Protein AF-A0A425CSI0-F1 (afdb_monomer_lite)

pLDDT: mean 75.48, std 14.06, range [34.5, 91.81]

Foldseek 3Di:
DPFDWDQPPPPPPDPDPPDGTDDDDDPPDDDDDDQVLQQVADQPNHGPVPDDPPRDGDPVRVVSVPVVRPPDPPLDPVVLCVVPVVLVVQLVVLVCQLVVQQVVLCVPQNCDQPDADPVRDNCNPDPRVVSNVVSVVSNVVSVCVSVVVSCVSVVPDDDPPDD

Sequence (163 aa):
MTSAVNFDLNFGLWEKQKYEGYFRVEWLVLKDVPNHVLMKVQLNQKSFPRACDGDEVAYNEVCKMSTPAAAAPKRTVLAYIQDNTGWGFNLVVSNILFWLTGFPIYRDYGYSNVHYNEKGGIASGGEGSGVFVITLVLMLICYLVYFGRMISFLTEKGEIKAD

Secondary structure (DSSP, 8-state):
--S--B--TT-TT-SSTT---B-----S------HHHHTT-EETTEEGGGPPTT----HHHHHHHHHHHS------HHHHHHHTHHHHHHHHHHHHHIIIIIHHHHHHHTT-TT-B-TTS-BTTSTTTHHHHHHHHHHHHHHHHHHHHHHHHHHHS-------

Organism: Aphanomyces astaci (NCBI:txid112090)

InterPro domains:
  IPR007275 YTH domain [PF04146] (1-63)
  IPR007275 YTH domain [PS50882] (1-72)

Structure (mmCIF, N/CA/C/O backbone):
data_AF-A0A425CSI0-F1
#
_entry.id   AF-A0A425CSI0-F1
#
loop_
_atom_site.group_PDB
_atom_site.id
_atom_site.type_symbol
_atom_site.label_atom_id
_atom_site.label_alt_id
_atom_site.label_comp_id
_atom_site.label_asym_id
_atom_site.label_entity_id
_atom_site.label_seq_id
_atom_site.pdbx_PDB_ins_code
_atom_site.Cartn_x
_atom_site.Cartn_y
_atom_site.Cartn_z
_atom_site.occupancy
_atom_site.B_iso_or_equiv
_atom_site.auth_seq_id
_atom_site.auth_comp_id
_atom_site.auth_asym_id
_atom_site.auth_atom_id
_atom_site.pdbx_PDB_model_num
ATOM 1 N N . MET A 1 1 ? -10.931 -11.920 28.162 1.00 86.31 1 MET A N 1
ATOM 2 C CA . MET A 1 1 ? -10.958 -12.247 29.605 1.00 86.31 1 MET A CA 1
ATOM 3 C C . MET A 1 1 ? -11.080 -13.754 29.733 1.00 86.31 1 MET A C 1
ATOM 5 O O . MET A 1 1 ? -11.967 -14.308 29.101 1.00 86.31 1 MET A O 1
ATOM 9 N N . THR A 1 2 ? -10.163 -14.411 30.446 1.00 89.69 2 THR A N 1
ATOM 10 C CA . THR A 1 2 ? -10.079 -15.887 30.509 1.00 89.69 2 THR A CA 1
ATOM 11 C C . THR A 1 2 ? -10.330 -16.461 31.907 1.00 89.69 2 THR A C 1
ATOM 13 O O . THR A 1 2 ? -10.439 -17.675 32.053 1.00 89.69 2 THR A O 1
ATOM 16 N N . SER A 1 3 ? -10.460 -15.621 32.939 1.00 91.69 3 SER A N 1
ATOM 17 C CA . SER A 1 3 ? -10.809 -16.039 34.303 1.00 91.69 3 SER A CA 1
ATOM 18 C C . SER A 1 3 ? -11.761 -15.049 34.974 1.00 91.69 3 SER A C 1
ATOM 20 O O . SER A 1 3 ? -11.865 -13.902 34.543 1.00 91.69 3 SER A O 1
ATOM 22 N N . ALA A 1 4 ? -12.394 -15.474 36.071 1.00 91.25 4 ALA A N 1
ATOM 23 C CA . ALA A 1 4 ? -13.060 -14.570 37.007 1.00 91.25 4 ALA A CA 1
ATOM 24 C C . ALA A 1 4 ? -12.050 -13.628 37.699 1.00 91.25 4 ALA A C 1
ATOM 26 O O . ALA A 1 4 ? -10.838 -13.878 37.673 1.00 91.25 4 ALA A O 1
ATOM 27 N N . VAL A 1 5 ? -12.565 -12.553 38.305 1.00 89.50 5 VAL A N 1
ATOM 28 C CA . VAL A 1 5 ? -11.781 -11.582 39.082 1.00 89.50 5 VAL A CA 1
ATOM 29 C C . VAL A 1 5 ? -11.366 -12.198 40.417 1.00 89.50 5 VAL A C 1
ATOM 31 O O . VAL A 1 5 ? -12.187 -12.786 41.118 1.00 89.50 5 VAL A O 1
ATOM 34 N N . ASN A 1 6 ? -10.087 -12.062 40.758 1.00 86.38 6 ASN A N 1
ATOM 35 C CA . ASN A 1 6 ? -9.507 -12.465 42.031 1.00 86.38 6 ASN A CA 1
ATOM 36 C C . ASN A 1 6 ? -9.066 -11.215 42.805 1.00 86.38 6 ASN A C 1
ATOM 38 O O . ASN A 1 6 ? -8.415 -10.351 42.229 1.00 86.38 6 ASN A O 1
ATOM 42 N N . PHE A 1 7 ? -9.391 -11.136 44.094 1.00 84.56 7 PHE A N 1
ATOM 43 C CA . PHE A 1 7 ? -9.113 -9.991 44.970 1.00 84.56 7 PHE A CA 1
ATOM 44 C C . PHE A 1 7 ? -7.922 -10.220 45.915 1.00 84.56 7 PHE A C 1
ATOM 46 O O . PHE A 1 7 ? -7.869 -9.646 46.999 1.00 84.56 7 PHE A O 1
ATOM 53 N N . ASP A 1 8 ? -6.971 -11.080 45.542 1.00 78.56 8 ASP A N 1
ATOM 54 C CA . ASP A 1 8 ? -5.759 -11.296 46.337 1.00 78.56 8 ASP A CA 1
ATOM 55 C C . ASP A 1 8 ? -4.983 -9.979 46.535 1.00 78.56 8 ASP A C 1
ATOM 57 O O . ASP A 1 8 ? -4.537 -9.339 45.578 1.00 78.56 8 ASP A O 1
ATOM 61 N N . LEU A 1 9 ? -4.821 -9.596 47.804 1.00 65.00 9 LEU A N 1
ATOM 62 C CA . LEU A 1 9 ? -4.200 -8.347 48.252 1.00 65.00 9 LEU A CA 1
ATOM 63 C C . LEU A 1 9 ? -2.699 -8.269 47.931 1.00 65.00 9 LEU A C 1
ATOM 65 O O . LEU A 1 9 ? -2.112 -7.194 48.007 1.00 65.00 9 LEU A O 1
ATOM 69 N N . ASN A 1 10 ? -2.068 -9.387 47.557 1.00 72.81 10 ASN A N 1
ATOM 70 C CA . ASN A 1 10 ? -0.639 -9.433 47.234 1.00 72.81 10 ASN A CA 1
ATOM 71 C C . ASN A 1 10 ? -0.321 -9.038 45.782 1.00 72.81 10 ASN A C 1
ATOM 73 O O . ASN A 1 10 ? 0.844 -9.043 45.376 1.00 72.81 10 ASN A O 1
ATOM 77 N N . PHE A 1 11 ? -1.331 -8.706 44.975 1.00 71.19 11 PHE A N 1
ATOM 78 C CA . PHE A 1 11 ? -1.139 -8.327 43.579 1.00 71.19 11 PHE A CA 1
ATOM 79 C C . PHE A 1 11 ? -0.651 -6.871 43.448 1.00 71.19 11 PHE A C 1
ATOM 81 O O . PHE A 1 11 ? -1.408 -5.952 43.153 1.00 71.19 11 PHE A O 1
ATOM 88 N N . GLY A 1 12 ? 0.648 -6.658 43.671 1.00 69.94 12 GLY A N 1
ATOM 89 C CA . GLY A 1 12 ? 1.306 -5.343 43.658 1.00 69.94 12 GLY A CA 1
ATOM 90 C C . GLY A 1 12 ? 1.794 -4.854 42.287 1.00 69.94 12 GLY A C 1
ATOM 91 O O . GLY A 1 12 ? 2.772 -4.116 42.229 1.00 69.94 12 GLY A O 1
ATOM 92 N N . LEU A 1 13 ? 1.179 -5.293 41.183 1.00 79.56 13 LEU A N 1
ATOM 93 C CA . LEU A 1 13 ? 1.604 -4.917 39.822 1.00 79.56 13 LEU A CA 1
ATOM 94 C C . LEU A 1 13 ? 0.918 -3.651 39.289 1.00 79.56 13 LEU A C 1
ATOM 96 O O . LEU A 1 13 ? 1.358 -3.087 38.288 1.00 79.56 13 LEU A O 1
ATOM 100 N N . TRP A 1 14 ? -0.155 -3.196 39.936 1.00 82.88 14 TRP A N 1
ATOM 101 C CA . TRP A 1 14 ? -0.814 -1.948 39.570 1.00 82.88 14 TRP A CA 1
ATOM 102 C C . TRP A 1 14 ? -0.030 -0.749 40.103 1.00 82.88 14 TRP A C 1
ATOM 104 O O . TRP A 1 14 ? 0.257 -0.664 41.292 1.00 82.88 14 TRP A O 1
ATOM 114 N N . GLU A 1 15 ? 0.246 0.230 39.241 1.00 80.81 15 GLU A N 1
ATOM 115 C CA . GLU A 1 15 ? 0.896 1.486 39.646 1.00 80.81 15 GLU A CA 1
ATOM 116 C C . GLU A 1 15 ? 0.040 2.279 40.653 1.00 80.81 15 GLU A C 1
ATOM 118 O O . GLU A 1 15 ? 0.551 2.927 41.565 1.00 80.81 15 GLU A O 1
ATOM 123 N N . LYS A 1 16 ? -1.290 2.219 40.502 1.00 79.38 16 LYS A N 1
ATOM 124 C CA . LYS A 1 16 ? -2.242 2.907 41.379 1.00 79.38 16 LYS A CA 1
ATOM 125 C C . LYS A 1 16 ? -2.847 1.928 42.374 1.00 79.38 16 LYS A C 1
ATOM 127 O O . LYS A 1 16 ? -3.514 0.978 41.978 1.00 79.38 16 LYS A O 1
ATOM 132 N N . GLN A 1 17 ? -2.755 2.271 43.655 1.00 74.19 17 GLN A N 1
ATOM 133 C CA . GLN A 1 17 ? -3.302 1.485 44.770 1.00 74.19 17 GLN A CA 1
ATOM 134 C C . GLN A 1 17 ? -4.839 1.408 44.812 1.00 74.19 17 GLN A C 1
ATOM 136 O O . GLN A 1 17 ? -5.391 0.705 45.643 1.00 74.19 17 GLN A O 1
ATOM 141 N N . LYS A 1 18 ? -5.546 2.120 43.925 1.00 81.75 18 LYS A N 1
ATOM 142 C CA . LYS A 1 18 ? -7.016 2.088 43.849 1.00 81.75 18 LYS A CA 1
ATOM 143 C C . LYS A 1 18 ? -7.578 0.825 43.183 1.00 81.75 18 LYS A C 1
ATOM 145 O O . LYS A 1 18 ? -8.788 0.635 43.197 1.00 81.75 18 LYS A O 1
ATOM 150 N N . TYR A 1 19 ? -6.742 0.050 42.491 1.00 80.56 19 TYR A N 1
ATOM 151 C CA . TYR A 1 19 ? -7.180 -1.141 41.770 1.00 80.56 19 TYR A CA 1
ATOM 152 C C . TYR A 1 19 ? -6.975 -2.372 42.647 1.00 80.56 19 TYR A C 1
ATOM 154 O O . TYR A 1 19 ? -5.849 -2.820 42.852 1.00 80.56 19 TYR A O 1
ATOM 162 N N . GLU A 1 20 ? -8.080 -2.903 43.158 1.00 80.06 20 GLU A N 1
ATOM 163 C CA . GLU A 1 20 ? -8.098 -4.100 43.990 1.00 80.06 20 GLU A CA 1
ATOM 164 C C . GLU A 1 20 ? -8.474 -5.308 43.127 1.00 80.06 20 GLU A C 1
ATOM 166 O O . GLU A 1 20 ? -9.580 -5.399 42.592 1.00 80.06 20 GLU A O 1
ATOM 171 N N . GLY A 1 21 ? -7.527 -6.232 42.973 1.00 83.62 21 GLY A N 1
ATOM 172 C CA . GLY A 1 21 ? -7.727 -7.486 42.258 1.00 83.62 21 GLY A CA 1
ATOM 173 C C . GLY A 1 21 ? -7.210 -7.524 40.819 1.00 83.62 21 GLY A C 1
ATOM 174 O O . GLY A 1 21 ? -6.725 -6.544 40.249 1.00 83.62 21 GLY A O 1
ATOM 175 N N . TYR A 1 22 ? -7.262 -8.719 40.240 1.00 87.25 22 TYR A N 1
ATOM 176 C CA . TYR A 1 22 ? -6.782 -9.018 38.897 1.00 87.25 22 TYR A CA 1
ATOM 177 C C . TYR A 1 22 ? -7.567 -10.172 38.273 1.00 87.25 22 TYR A C 1
ATOM 179 O O . TYR A 1 22 ? -8.185 -10.991 38.953 1.00 87.25 22 TYR A O 1
ATOM 187 N N . PHE A 1 23 ? -7.520 -10.263 36.950 1.00 91.06 23 PHE A N 1
ATOM 188 C CA . PHE A 1 23 ? -8.048 -11.388 36.186 1.00 91.06 23 PHE A CA 1
ATOM 189 C C . PHE A 1 23 ? -7.097 -11.706 35.037 1.00 91.06 23 PHE A C 1
ATOM 191 O O . PHE A 1 23 ? -6.294 -10.870 34.620 1.00 91.06 23 PHE A O 1
ATOM 198 N N . ARG A 1 24 ? -7.164 -12.933 34.517 1.00 88.38 24 ARG A N 1
ATOM 199 C CA . ARG A 1 24 ? -6.324 -13.346 33.395 1.00 88.38 24 ARG A CA 1
ATOM 200 C C . ARG A 1 24 ? -6.902 -12.837 32.078 1.00 88.38 24 ARG A C 1
ATOM 202 O O . ARG A 1 24 ? -8.110 -12.906 31.818 1.00 88.38 24 ARG A O 1
ATOM 209 N N . VAL A 1 25 ? -6.007 -12.347 31.233 1.00 91.81 25 VAL A N 1
ATOM 210 C CA . VAL A 1 25 ? -6.286 -11.943 29.858 1.00 91.81 25 VAL A CA 1
ATOM 211 C C . VAL A 1 25 ? -5.292 -12.612 28.927 1.00 91.81 25 VAL A C 1
ATOM 213 O O . VAL A 1 25 ? -4.163 -12.902 29.312 1.00 91.81 25 VAL A O 1
ATOM 216 N N . GLU A 1 26 ? -5.731 -12.839 27.700 1.00 91.50 26 GLU A N 1
ATOM 217 C CA . GLU A 1 26 ? -4.875 -13.228 26.593 1.00 91.50 26 GLU A CA 1
ATOM 218 C C . GLU A 1 26 ? -4.964 -12.118 25.549 1.00 91.50 26 GLU A C 1
ATOM 220 O O . GLU A 1 26 ? -6.062 -11.711 25.154 1.00 91.50 26 GLU A O 1
ATOM 225 N N . TRP A 1 27 ? -3.812 -11.583 25.159 1.00 87.31 27 TRP A N 1
ATOM 226 C CA . TRP A 1 27 ? -3.726 -10.526 24.162 1.00 87.31 27 TRP A CA 1
ATOM 227 C C . TRP A 1 27 ? -3.789 -11.149 22.770 1.00 87.31 27 TRP A C 1
ATOM 229 O O . TRP A 1 27 ? -2.831 -11.768 22.325 1.00 87.31 27 TRP A O 1
ATOM 239 N N . LEU A 1 28 ? -4.920 -10.983 22.082 1.00 84.88 28 LEU A N 1
ATOM 240 C CA . LEU A 1 28 ? -5.082 -11.470 20.706 1.00 84.88 28 LEU A CA 1
ATOM 241 C C . LEU A 1 28 ? -4.452 -10.524 19.678 1.00 84.88 28 LEU A C 1
ATOM 243 O O . LEU A 1 28 ? -3.899 -10.965 18.676 1.00 84.88 28 LEU A O 1
ATOM 247 N N . VAL A 1 29 ? -4.572 -9.215 19.906 1.00 82.31 29 VAL A N 1
ATOM 248 C CA . VAL A 1 29 ? -4.072 -8.169 19.010 1.00 82.31 29 VAL A CA 1
ATOM 249 C C . VAL A 1 29 ? -3.456 -7.068 19.863 1.00 82.31 29 VAL A C 1
ATOM 251 O O . VAL A 1 29 ? -4.143 -6.481 20.696 1.00 82.31 29 VAL A O 1
ATOM 254 N N . LEU A 1 30 ? -2.176 -6.781 19.631 1.00 83.88 30 LEU A N 1
ATOM 255 C CA . LEU A 1 30 ? -1.456 -5.661 20.228 1.00 83.88 30 LEU A CA 1
ATOM 256 C C . LEU A 1 30 ? -1.043 -4.715 19.101 1.00 83.88 30 LEU A C 1
ATOM 258 O O . LEU A 1 30 ? -0.161 -5.042 18.311 1.00 83.88 30 LEU A O 1
ATOM 262 N N . LYS A 1 31 ? -1.745 -3.589 18.972 1.00 82.69 31 LYS A N 1
ATOM 263 C CA . LYS A 1 31 ? -1.437 -2.553 17.983 1.00 82.69 31 LYS A CA 1
ATOM 264 C C . LYS A 1 31 ? -2.128 -1.246 18.337 1.00 82.69 31 LYS A C 1
ATOM 266 O O . LYS A 1 31 ? -3.235 -1.262 18.882 1.00 82.69 31 LYS A O 1
ATOM 271 N N . ASP A 1 32 ? -1.549 -0.147 17.882 1.00 83.94 32 ASP A N 1
ATOM 272 C CA . ASP A 1 32 ? -2.215 1.145 17.923 1.00 83.94 32 ASP A CA 1
ATOM 273 C C . ASP A 1 32 ? -3.226 1.277 16.781 1.00 83.94 32 ASP A C 1
ATOM 275 O O . ASP A 1 32 ? -2.973 0.921 15.625 1.00 83.94 32 ASP A O 1
ATOM 279 N N . VAL A 1 33 ? -4.415 1.786 17.107 1.00 80.69 33 VAL A N 1
ATOM 280 C CA . VAL A 1 33 ? -5.468 2.070 16.129 1.00 80.69 33 VAL A CA 1
ATOM 281 C C . VAL A 1 33 ? -5.829 3.548 16.218 1.00 80.69 33 VAL A C 1
ATOM 283 O O . VAL A 1 33 ? -6.268 4.005 17.272 1.00 80.69 33 VAL A O 1
ATOM 286 N N . PRO A 1 34 ? -5.689 4.318 15.128 1.00 81.94 34 PRO A N 1
ATOM 287 C CA . PRO A 1 34 ? -5.946 5.746 15.179 1.00 81.94 34 PRO A CA 1
ATOM 288 C C . PRO A 1 34 ? -7.446 6.048 15.340 1.00 81.94 34 PRO A C 1
ATOM 290 O O . PRO A 1 34 ? -8.301 5.461 14.672 1.00 81.94 34 PRO A O 1
ATOM 293 N N . ASN A 1 35 ? -7.767 7.036 16.183 1.00 83.19 35 ASN A N 1
ATOM 294 C CA . ASN A 1 35 ? -9.142 7.350 16.603 1.00 83.19 35 ASN A CA 1
ATOM 295 C C . ASN A 1 35 ? -10.116 7.644 15.452 1.00 83.19 35 ASN A C 1
ATOM 297 O O . ASN A 1 35 ? -11.293 7.300 15.544 1.00 83.19 35 ASN A O 1
ATOM 301 N N . HIS A 1 36 ? -9.653 8.242 14.350 1.00 81.50 36 HIS A N 1
ATOM 302 C CA . HIS A 1 36 ? -10.514 8.545 13.199 1.00 81.50 36 HIS A CA 1
ATOM 303 C C . HIS A 1 36 ? -11.091 7.281 12.531 1.00 81.50 36 HIS A C 1
ATOM 305 O O . HIS A 1 36 ? -12.164 7.342 11.932 1.00 81.50 36 HIS A O 1
ATOM 311 N N . VAL A 1 37 ? -10.417 6.130 12.657 1.00 80.44 37 VAL A N 1
ATOM 312 C CA . VAL A 1 37 ? -10.919 4.830 12.181 1.00 80.44 37 VAL A CA 1
ATOM 313 C C . VAL A 1 37 ? -12.031 4.322 13.098 1.00 80.44 37 VAL A C 1
ATOM 315 O O . VAL A 1 37 ? -13.052 3.834 12.616 1.00 80.44 37 VAL A O 1
ATOM 318 N N . LEU A 1 38 ? -11.862 4.498 14.412 1.00 80.88 38 LEU A N 1
ATOM 319 C CA . LEU A 1 38 ? -12.795 4.043 15.445 1.00 80.88 38 LEU A CA 1
ATOM 320 C C . LEU A 1 38 ? -14.061 4.905 15.542 1.00 80.88 38 LEU A C 1
ATOM 322 O O . LEU A 1 38 ? -15.095 4.416 15.987 1.00 80.88 38 LEU A O 1
ATOM 326 N N . MET A 1 39 ? -14.033 6.154 15.060 1.00 80.88 39 MET A N 1
ATOM 327 C CA . MET A 1 39 ? -15.221 7.024 15.007 1.00 80.88 39 MET A CA 1
ATOM 328 C C . MET A 1 39 ? -16.367 6.466 14.150 1.00 80.88 39 MET A C 1
ATOM 330 O O . MET A 1 39 ? -17.502 6.917 14.285 1.00 80.88 39 MET A O 1
ATOM 334 N N . LYS A 1 40 ? -16.095 5.482 13.284 1.00 79.50 40 LYS A N 1
ATOM 335 C CA . LYS A 1 40 ? -17.118 4.800 12.476 1.00 79.50 40 LYS A CA 1
ATOM 336 C C . LYS A 1 40 ? -18.014 3.869 13.298 1.00 79.50 40 LYS A C 1
ATOM 338 O O . LYS A 1 40 ? -19.030 3.413 12.782 1.00 79.50 40 LYS A O 1
ATOM 343 N N . VAL A 1 41 ? -17.632 3.581 14.540 1.00 78.88 41 VAL A N 1
ATOM 344 C CA . VAL A 1 41 ? -18.328 2.649 15.424 1.00 78.88 41 VAL A CA 1
ATOM 345 C C . VAL A 1 41 ? -19.104 3.415 16.492 1.00 78.88 41 VAL A C 1
ATOM 347 O O . VAL A 1 41 ? -18.579 4.344 17.115 1.00 78.88 41 VAL A O 1
ATOM 350 N N . GLN A 1 42 ? -20.366 3.031 16.689 1.00 79.88 42 GLN A N 1
ATOM 351 C CA . GLN A 1 42 ? -21.271 3.676 17.641 1.00 79.88 42 GLN A CA 1
ATOM 352 C C . GLN A 1 42 ? -21.554 2.769 18.845 1.00 79.88 42 GLN A C 1
ATOM 354 O O . GLN A 1 42 ? -21.856 1.591 18.686 1.00 79.88 42 GLN A O 1
ATOM 359 N N . LEU A 1 43 ? -21.507 3.340 20.048 1.00 80.25 43 LEU A N 1
ATOM 360 C CA . LEU A 1 43 ? -21.978 2.741 21.299 1.00 80.25 43 LEU A CA 1
ATOM 361 C C . LEU A 1 43 ? -23.274 3.426 21.711 1.00 80.25 43 LEU A C 1
ATOM 363 O O . LEU A 1 43 ? -23.201 4.565 22.154 1.00 80.25 43 LEU A O 1
ATOM 367 N N . ASN A 1 44 ? -24.433 2.768 21.612 1.00 70.50 44 ASN A N 1
ATOM 368 C CA . ASN A 1 44 ? -25.697 3.253 22.195 1.00 70.50 44 ASN A CA 1
ATOM 369 C C . ASN A 1 44 ? -25.881 4.789 22.085 1.00 70.50 44 ASN A C 1
ATOM 371 O O . ASN A 1 44 ? -26.077 5.472 23.086 1.00 70.50 44 ASN A O 1
ATOM 375 N N . GLN A 1 45 ? -25.769 5.327 20.858 1.00 76.69 45 GLN A N 1
ATOM 376 C CA . GLN A 1 45 ? -25.877 6.760 20.501 1.00 76.69 45 GLN A CA 1
ATOM 377 C C . GLN A 1 45 ? -24.672 7.673 20.833 1.00 76.69 45 GLN A C 1
ATOM 379 O O . GLN A 1 45 ? -24.724 8.879 20.592 1.00 76.69 45 GLN A O 1
ATOM 384 N N . LYS A 1 46 ? -23.559 7.130 21.327 1.00 82.50 46 LYS A N 1
ATOM 385 C CA . LYS A 1 46 ? -22.268 7.808 21.535 1.00 82.50 46 LYS A CA 1
ATOM 386 C C . LYS A 1 46 ? -21.207 7.264 20.572 1.00 82.50 46 LYS A C 1
ATOM 388 O O . LYS A 1 46 ? -21.303 6.142 20.081 1.00 82.50 46 LYS A O 1
ATOM 393 N N . SER A 1 47 ? -20.177 8.059 20.290 1.00 81.50 47 SER A N 1
ATOM 394 C CA . SER A 1 47 ? -19.017 7.605 19.515 1.00 81.50 47 SER A CA 1
ATOM 395 C C . SER A 1 47 ? -18.058 6.791 20.386 1.00 81.50 47 SER A C 1
ATOM 397 O O . SER A 1 47 ? -17.893 7.089 21.570 1.00 81.50 47 SER A O 1
ATOM 399 N N . PHE A 1 48 ? -17.384 5.800 19.793 1.00 81.69 48 PHE A N 1
ATOM 400 C CA . PHE A 1 48 ? -16.443 4.936 20.517 1.00 81.69 48 PHE A CA 1
ATOM 401 C C . PHE A 1 48 ? -15.354 5.689 21.311 1.00 81.69 48 PHE A C 1
ATOM 403 O O . PHE A 1 48 ? -15.144 5.348 22.470 1.00 81.69 48 PHE A O 1
ATOM 410 N N . PRO A 1 49 ? -14.710 6.760 20.797 1.00 81.94 49 PRO A N 1
ATOM 411 C CA . PRO A 1 49 ? -13.684 7.480 21.564 1.00 81.94 49 PRO A CA 1
ATOM 412 C C . PRO A 1 49 ? -14.200 8.214 22.813 1.00 81.94 49 PRO A C 1
ATOM 414 O O . PRO A 1 49 ? -13.403 8.750 23.576 1.00 81.94 49 PRO A O 1
ATOM 417 N N . ARG A 1 50 ? -15.523 8.297 23.000 1.00 85.00 50 ARG A N 1
ATOM 418 C CA . ARG A 1 50 ? -16.164 8.881 24.185 1.00 85.00 50 ARG A CA 1
ATOM 419 C C . ARG A 1 50 ? -16.624 7.807 25.184 1.00 85.00 50 ARG A C 1
ATOM 421 O O . ARG A 1 50 ? -17.240 8.157 26.186 1.00 85.00 50 ARG A O 1
ATOM 428 N N . ALA A 1 51 ? -16.370 6.529 24.907 1.00 85.56 51 ALA A N 1
ATOM 429 C CA . ALA A 1 51 ? -16.681 5.446 25.830 1.00 85.56 51 ALA A CA 1
ATOM 430 C C . ALA A 1 51 ? -15.948 5.639 27.166 1.00 85.56 51 ALA A C 1
ATOM 432 O O . ALA A 1 51 ? -14.791 6.067 27.204 1.00 85.56 51 ALA A O 1
ATOM 433 N N . CYS A 1 52 ? -16.641 5.339 28.256 1.00 86.69 52 CYS A N 1
ATOM 434 C CA . CYS A 1 52 ? -16.057 5.235 29.582 1.00 86.69 52 CYS A CA 1
ATOM 435 C C . CYS A 1 52 ? -15.536 3.811 29.818 1.00 86.69 52 CYS A C 1
ATOM 437 O O . CYS A 1 52 ? -15.897 2.868 29.112 1.00 86.69 52 CYS A O 1
ATOM 439 N N . ASP A 1 53 ? -14.663 3.660 30.814 1.00 85.12 53 ASP A N 1
ATOM 440 C CA . ASP A 1 53 ? -14.176 2.342 31.218 1.00 85.12 53 ASP A CA 1
ATOM 441 C C . ASP A 1 53 ? -15.349 1.455 31.674 1.00 85.12 53 ASP A C 1
ATOM 443 O O . ASP A 1 53 ? -16.205 1.903 32.438 1.00 85.12 53 ASP A O 1
ATOM 447 N N . GLY A 1 54 ? -15.403 0.219 31.174 1.00 84.56 54 GLY A N 1
ATOM 448 C CA . GLY A 1 54 ? -16.497 -0.725 31.430 1.00 84.56 54 GLY A CA 1
ATOM 449 C C . GLY A 1 54 ? -17.742 -0.588 30.541 1.00 84.56 54 GLY A C 1
ATOM 450 O O . GLY A 1 54 ? -18.677 -1.366 30.723 1.00 84.56 54 GLY A O 1
ATOM 451 N N . ASP A 1 55 ? -17.778 0.339 29.576 1.00 87.94 55 ASP A N 1
ATOM 452 C CA . ASP A 1 55 ? -18.902 0.435 28.634 1.00 87.94 55 ASP A CA 1
ATOM 453 C C . ASP A 1 55 ? -18.968 -0.793 27.701 1.00 87.94 55 ASP A C 1
ATOM 455 O O . ASP A 1 55 ? -17.998 -1.154 27.028 1.00 87.94 55 ASP A O 1
ATOM 459 N N . GLU A 1 56 ? -20.145 -1.417 27.610 1.00 85.31 56 GLU A N 1
ATOM 460 C CA . GLU A 1 56 ? -20.370 -2.562 26.726 1.00 85.31 56 GLU A CA 1
ATOM 461 C C . GLU A 1 56 ? -20.570 -2.140 25.265 1.00 85.31 56 GLU A C 1
ATOM 463 O O . GLU A 1 56 ? -21.326 -1.219 24.943 1.00 85.31 56 GLU A O 1
ATOM 468 N N . VAL A 1 57 ? -19.936 -2.876 24.349 1.00 84.06 57 VAL A N 1
ATOM 469 C CA . VAL A 1 57 ? -20.061 -2.667 22.902 1.00 84.06 57 VAL A CA 1
ATOM 470 C C . VAL A 1 57 ? -20.913 -3.777 22.299 1.00 84.06 57 VAL A C 1
ATOM 472 O O . VAL A 1 57 ? -20.648 -4.961 22.507 1.00 84.06 57 VAL A O 1
ATOM 475 N N . ALA A 1 58 ? -21.915 -3.406 21.502 1.00 85.88 58 ALA A N 1
ATOM 476 C CA . ALA A 1 58 ? -22.758 -4.374 20.810 1.00 85.88 58 ALA A CA 1
ATOM 477 C C . ALA A 1 58 ? -21.927 -5.275 19.878 1.00 85.88 58 ALA A C 1
ATOM 479 O O . ALA A 1 58 ? -21.084 -4.792 19.121 1.00 85.88 58 ALA A O 1
ATOM 480 N N . TYR A 1 59 ? -22.215 -6.579 19.868 1.00 82.62 59 TYR A N 1
ATOM 481 C CA . TYR A 1 59 ? -21.467 -7.578 19.089 1.00 82.62 59 TYR A CA 1
ATOM 482 C C . TYR A 1 59 ? -21.289 -7.195 17.609 1.00 82.62 59 TYR A C 1
ATOM 484 O O . TYR A 1 59 ? -20.189 -7.274 17.065 1.00 82.62 59 TYR A O 1
ATOM 492 N N . ASN A 1 60 ? -22.350 -6.691 16.972 1.00 84.00 60 ASN A N 1
ATOM 493 C CA . ASN A 1 60 ? -22.321 -6.275 15.566 1.00 84.00 60 ASN A CA 1
ATOM 494 C C . ASN A 1 60 ? -21.325 -5.133 15.301 1.00 84.00 60 ASN A C 1
ATOM 496 O O . ASN A 1 60 ? -20.707 -5.075 14.239 1.00 84.00 60 ASN A O 1
ATOM 500 N N . GLU A 1 61 ? -21.159 -4.230 16.264 1.00 81.69 61 GLU A N 1
ATOM 501 C CA . GLU A 1 61 ? -20.232 -3.103 16.189 1.00 81.69 61 GLU A CA 1
ATOM 502 C C . GLU A 1 61 ? -18.787 -3.558 16.441 1.00 81.69 61 GLU A C 1
ATOM 504 O O . GLU A 1 61 ? -17.873 -3.139 15.729 1.00 81.69 61 GLU A O 1
ATOM 509 N N . VAL A 1 62 ? -18.583 -4.511 17.359 1.00 77.50 62 VAL A N 1
ATOM 510 C CA . VAL A 1 62 ? -17.282 -5.172 17.571 1.00 77.50 62 VAL A CA 1
ATOM 511 C C . VAL A 1 62 ? -16.833 -5.919 16.314 1.00 77.50 62 VAL A C 1
ATOM 513 O O . VAL A 1 62 ? -15.665 -5.835 15.935 1.00 77.50 62 VAL A O 1
ATOM 516 N N . CYS A 1 63 ? -17.746 -6.591 15.606 1.00 74.88 63 CYS A N 1
ATOM 517 C CA . CYS A 1 63 ? -17.423 -7.227 14.329 1.00 74.88 63 CYS A CA 1
ATOM 518 C C . CYS A 1 63 ? -16.880 -6.220 13.309 1.00 74.88 63 CYS A C 1
ATOM 520 O O . CYS A 1 63 ? -15.914 -6.531 12.617 1.00 74.88 63 CYS A O 1
ATOM 522 N N . LYS A 1 64 ? -17.431 -4.999 13.245 1.00 72.06 64 LYS A N 1
ATOM 523 C CA . LYS A 1 64 ? -16.918 -3.931 12.365 1.00 72.06 64 LYS A CA 1
ATOM 524 C C . LYS A 1 64 ? -15.524 -3.449 12.777 1.00 72.06 64 LYS A C 1
ATOM 526 O O . LYS A 1 64 ? -14.755 -3.030 11.915 1.00 72.06 64 LYS A O 1
ATOM 531 N N . MET A 1 65 ? -15.183 -3.518 14.065 1.00 66.25 65 MET A N 1
ATOM 532 C CA . MET A 1 65 ? -13.829 -3.228 14.555 1.00 66.25 65 MET A CA 1
ATOM 533 C C . MET A 1 65 ? -12.838 -4.336 14.208 1.00 66.25 65 MET A C 1
ATOM 535 O O . MET A 1 65 ? -11.692 -4.049 13.865 1.00 66.25 65 MET A O 1
ATOM 539 N N . SER A 1 66 ? -13.265 -5.598 14.277 1.00 62.94 66 SER A N 1
ATOM 540 C CA . SER A 1 66 ? -12.386 -6.740 14.024 1.00 62.94 66 SER A CA 1
ATOM 541 C C . SER A 1 66 ? -12.091 -6.951 12.535 1.00 62.94 66 SER A C 1
ATOM 543 O O . SER A 1 66 ? -11.015 -7.451 12.202 1.00 62.94 66 SER A O 1
ATOM 545 N N . THR A 1 67 ? -12.971 -6.515 11.621 1.00 56.25 67 THR A N 1
ATOM 546 C CA . THR A 1 67 ? -12.830 -6.833 10.184 1.00 56.25 67 THR A CA 1
ATOM 547 C C . THR A 1 67 ? -11.813 -6.020 9.367 1.00 56.25 67 THR A C 1
ATOM 549 O O . THR A 1 67 ? -11.377 -6.540 8.344 1.00 56.25 67 THR A O 1
ATOM 552 N N . PRO A 1 68 ? -11.352 -4.814 9.752 1.00 50.50 68 PRO A N 1
ATOM 553 C CA . PRO A 1 68 ? -10.214 -4.182 9.076 1.00 50.50 68 PRO A CA 1
ATOM 554 C C . PRO A 1 68 ? -8.974 -4.050 9.966 1.00 50.50 68 PRO A C 1
ATOM 556 O O . PRO A 1 68 ? -7.902 -3.718 9.471 1.00 50.50 68 PRO A O 1
ATOM 559 N N . ALA A 1 69 ? -9.076 -4.329 11.269 1.00 47.25 69 ALA A N 1
ATOM 560 C CA . ALA A 1 69 ? -7.938 -4.245 12.175 1.00 47.25 69 ALA A CA 1
ATOM 561 C C . ALA A 1 69 ? -6.935 -5.403 11.986 1.00 47.25 69 ALA A C 1
ATOM 563 O O . ALA A 1 69 ? -5.738 -5.198 12.182 1.00 47.25 69 ALA A O 1
ATOM 564 N N . ALA A 1 70 ? -7.409 -6.579 11.575 1.00 46.03 70 ALA A N 1
ATOM 565 C CA . ALA A 1 70 ? -6.583 -7.756 11.292 1.00 46.03 70 ALA A CA 1
ATOM 566 C C . ALA A 1 70 ? -6.248 -7.930 9.797 1.00 46.03 70 ALA A C 1
ATOM 568 O O . ALA A 1 70 ? -5.504 -8.839 9.429 1.00 46.03 70 ALA A O 1
ATOM 569 N N . ALA A 1 71 ? -6.788 -7.081 8.918 1.00 49.47 71 ALA A N 1
ATOM 570 C CA . ALA A 1 71 ? -6.480 -7.143 7.499 1.00 49.47 71 ALA A CA 1
ATOM 571 C C . ALA A 1 71 ? -5.109 -6.500 7.267 1.00 49.47 71 ALA A C 1
ATOM 573 O O . ALA A 1 71 ? -5.002 -5.287 7.094 1.00 49.47 71 ALA A O 1
ATOM 574 N N . ALA A 1 72 ? -4.057 -7.323 7.292 1.00 54.59 72 ALA A N 1
ATOM 575 C CA . ALA A 1 72 ? -2.738 -6.934 6.812 1.00 54.59 72 ALA A CA 1
ATOM 576 C C . ALA A 1 72 ? -2.88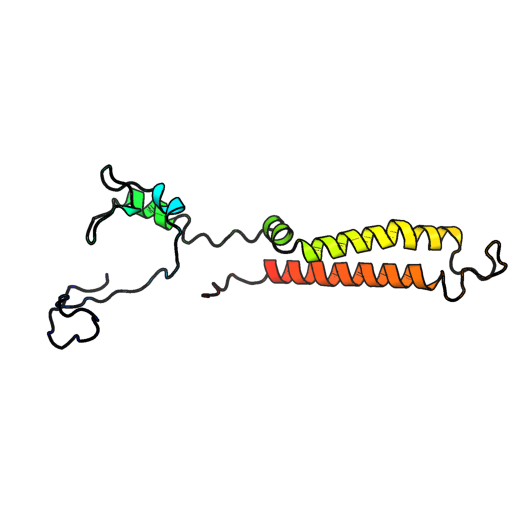8 -6.178 5.475 1.00 54.59 72 ALA A C 1
ATOM 578 O O . ALA A 1 72 ? -3.698 -6.601 4.636 1.00 54.59 72 ALA A O 1
ATOM 579 N N . PRO A 1 73 ? -2.168 -5.057 5.266 1.00 57.59 73 PRO A N 1
ATOM 580 C CA . PRO A 1 73 ? -2.267 -4.304 4.023 1.00 57.59 73 PRO A CA 1
ATOM 581 C C . PRO A 1 73 ? -2.052 -5.270 2.860 1.00 57.59 73 PRO A C 1
ATOM 583 O O . PRO A 1 73 ? -1.071 -6.017 2.842 1.00 57.59 73 PRO A O 1
ATOM 586 N N . LYS A 1 74 ? -3.010 -5.317 1.923 1.00 57.78 74 LYS A N 1
ATOM 587 C CA . LYS A 1 74 ? -2.936 -6.224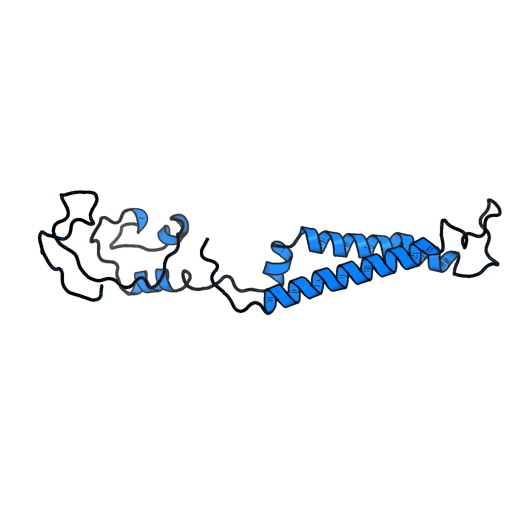 0.774 1.00 57.78 74 LYS A CA 1
ATOM 588 C C . LYS A 1 74 ? -1.664 -5.888 -0.003 1.00 57.78 74 LYS A C 1
ATOM 590 O O . LYS A 1 74 ? -1.630 -4.888 -0.722 1.00 57.78 74 LYS A O 1
ATOM 595 N N . ARG A 1 75 ? -0.632 -6.722 0.156 1.00 64.62 75 ARG A N 1
ATOM 596 C CA . ARG A 1 75 ? 0.639 -6.626 -0.568 1.00 64.62 75 ARG A CA 1
ATOM 597 C C . ARG A 1 75 ? 0.351 -6.865 -2.041 1.00 64.62 75 ARG A C 1
ATOM 599 O O . ARG A 1 75 ? 0.222 -7.991 -2.506 1.00 64.62 75 ARG A O 1
ATOM 606 N N . THR A 1 76 ? 0.136 -5.769 -2.747 1.00 76.38 76 THR A N 1
ATOM 607 C CA . THR A 1 76 ? -0.161 -5.731 -4.173 1.00 76.38 76 THR A CA 1
ATOM 608 C C . THR A 1 76 ? 0.984 -5.033 -4.881 1.00 76.38 76 THR A C 1
ATOM 610 O O . THR A 1 76 ? 1.723 -4.255 -4.278 1.00 76.38 76 THR A O 1
ATOM 613 N N . VAL A 1 77 ? 1.121 -5.285 -6.180 1.00 74.56 77 VAL A N 1
ATOM 614 C CA . VAL A 1 77 ? 2.132 -4.615 -7.010 1.00 74.56 77 VAL A CA 1
ATOM 615 C C . VAL A 1 77 ? 1.973 -3.090 -6.942 1.00 74.56 77 VAL A C 1
ATOM 617 O O . VAL A 1 77 ? 2.964 -2.371 -6.904 1.00 74.56 77 VAL A O 1
ATOM 620 N N . LEU A 1 78 ? 0.735 -2.591 -6.828 1.00 75.19 78 LEU A N 1
ATOM 621 C CA . LEU A 1 78 ? 0.466 -1.160 -6.668 1.00 75.19 78 LEU A CA 1
ATOM 622 C C . LEU A 1 78 ? 1.049 -0.593 -5.366 1.00 75.19 78 LEU A C 1
ATOM 624 O O . LEU A 1 78 ? 1.680 0.460 -5.398 1.00 75.19 78 LEU A O 1
ATOM 628 N N . ALA A 1 79 ? 0.873 -1.306 -4.248 1.00 75.81 79 ALA A N 1
ATOM 629 C CA . ALA A 1 79 ? 1.448 -0.914 -2.961 1.00 75.81 79 ALA A CA 1
ATOM 630 C C . ALA A 1 79 ? 2.983 -0.881 -3.032 1.00 75.81 79 ALA A C 1
ATOM 632 O O . ALA A 1 79 ? 3.604 0.084 -2.601 1.00 75.81 79 ALA A O 1
ATOM 633 N N . TYR A 1 80 ? 3.595 -1.873 -3.688 1.00 79.81 80 TYR A N 1
ATOM 634 C CA . TYR A 1 80 ? 5.042 -1.890 -3.900 1.00 79.81 80 TYR A CA 1
ATOM 635 C C . TYR A 1 80 ? 5.541 -0.673 -4.697 1.00 79.81 80 TYR A C 1
ATOM 637 O O . TYR A 1 80 ? 6.553 -0.076 -4.327 1.00 79.81 80 TYR A O 1
ATOM 645 N N . ILE A 1 81 ? 4.836 -0.293 -5.770 1.00 81.56 81 ILE A N 1
ATOM 646 C CA . ILE A 1 81 ? 5.200 0.855 -6.615 1.00 81.56 81 ILE A CA 1
ATOM 647 C C . ILE A 1 81 ? 5.127 2.169 -5.826 1.00 81.56 81 ILE A C 1
ATOM 649 O O . ILE A 1 81 ? 6.013 3.010 -5.976 1.00 81.56 81 ILE A O 1
ATOM 653 N N . GLN A 1 82 ? 4.103 2.345 -4.985 1.00 80.62 82 GLN A N 1
ATOM 654 C CA . GLN A 1 82 ? 3.940 3.548 -4.163 1.00 80.62 82 GLN A CA 1
ATOM 655 C C . GLN A 1 82 ? 5.004 3.650 -3.062 1.00 80.62 82 GLN A C 1
ATOM 657 O O . GLN A 1 82 ? 5.584 4.719 -2.875 1.00 80.62 82 GLN A O 1
ATOM 662 N N . ASP A 1 83 ? 5.324 2.539 -2.399 1.00 80.00 83 ASP A N 1
ATOM 663 C CA . ASP A 1 83 ? 6.313 2.522 -1.316 1.00 80.00 83 ASP A CA 1
ATOM 664 C C . ASP A 1 83 ? 7.761 2.616 -1.834 1.00 80.00 83 ASP A C 1
ATOM 666 O O . ASP A 1 83 ? 8.647 3.120 -1.147 1.00 80.00 83 ASP A O 1
ATOM 670 N N . ASN A 1 84 ? 8.024 2.161 -3.066 1.00 83.06 84 ASN A N 1
ATOM 671 C CA . ASN A 1 84 ? 9.366 2.111 -3.661 1.00 83.06 84 ASN A CA 1
ATOM 672 C C . ASN A 1 84 ? 9.519 3.061 -4.859 1.00 83.06 84 ASN A C 1
ATOM 674 O O . ASN A 1 84 ? 10.190 2.737 -5.846 1.00 83.06 84 ASN A O 1
ATOM 678 N N . THR A 1 85 ? 8.938 4.258 -4.761 1.00 82.50 85 THR A N 1
ATOM 679 C CA . THR A 1 85 ? 9.011 5.308 -5.796 1.00 82.50 85 THR A CA 1
ATOM 680 C C . THR A 1 85 ? 10.443 5.658 -6.202 1.00 82.50 85 THR A C 1
ATOM 682 O O . THR A 1 85 ? 10.709 5.819 -7.391 1.00 82.50 85 THR A O 1
ATOM 685 N N . GLY A 1 86 ? 11.394 5.687 -5.261 1.00 84.69 86 GLY A N 1
ATOM 686 C CA . GLY A 1 86 ? 12.810 5.944 -5.562 1.00 84.69 86 GLY A CA 1
ATOM 687 C C . GLY A 1 86 ? 13.452 4.878 -6.462 1.00 84.69 86 GLY A C 1
ATOM 688 O O . GLY A 1 86 ? 14.174 5.199 -7.404 1.00 84.69 86 GLY A O 1
ATOM 689 N N . TRP A 1 87 ? 13.139 3.600 -6.234 1.00 83.00 87 TRP A N 1
ATOM 690 C CA . TRP A 1 87 ? 13.641 2.511 -7.078 1.00 83.00 87 TRP A CA 1
ATOM 691 C C . TRP A 1 87 ? 12.949 2.483 -8.443 1.00 83.00 87 TRP A C 1
ATOM 693 O O . TRP A 1 87 ? 13.603 2.227 -9.454 1.00 83.00 87 TRP A O 1
ATOM 703 N N . GLY A 1 88 ? 11.651 2.804 -8.487 1.00 86.12 88 GLY A N 1
ATOM 704 C CA . GLY A 1 88 ? 10.911 2.967 -9.740 1.00 86.12 88 GLY A CA 1
ATOM 705 C C . GLY A 1 88 ? 11.466 4.111 -10.592 1.00 86.12 88 GLY A C 1
ATOM 706 O O . GLY A 1 88 ? 11.646 3.949 -11.797 1.00 86.12 88 GLY A O 1
ATOM 707 N N . PHE A 1 89 ? 11.831 5.231 -9.964 1.00 87.75 89 PHE A N 1
ATOM 708 C CA . PHE A 1 89 ? 12.479 6.358 -10.634 1.00 87.75 89 PHE A CA 1
ATOM 709 C C . PHE A 1 89 ? 13.812 5.952 -11.271 1.00 87.75 89 PHE A C 1
ATOM 711 O O . PHE A 1 89 ? 14.032 6.234 -12.447 1.00 87.75 89 PHE A O 1
ATOM 718 N N . ASN A 1 90 ? 14.662 5.212 -10.551 1.00 88.25 90 ASN A N 1
ATOM 719 C CA . ASN A 1 90 ? 15.930 4.716 -11.099 1.00 88.25 90 ASN A CA 1
ATOM 720 C C . ASN A 1 90 ? 15.730 3.812 -12.324 1.00 88.25 90 ASN A C 1
ATOM 722 O O . ASN A 1 90 ? 16.497 3.899 -13.286 1.00 88.25 90 ASN A O 1
ATOM 726 N N . LEU A 1 91 ? 14.687 2.977 -12.324 1.00 89.81 91 LEU A N 1
ATOM 727 C CA . LEU A 1 91 ? 14.351 2.138 -13.473 1.00 89.81 91 LEU A CA 1
ATOM 728 C C . LEU A 1 91 ? 13.903 2.986 -14.673 1.00 89.81 91 LEU A C 1
ATOM 730 O O . LEU A 1 91 ? 14.363 2.756 -15.791 1.00 89.81 91 LEU A O 1
ATOM 734 N N . VAL A 1 92 ? 13.067 4.002 -14.447 1.00 90.88 92 VAL A N 1
ATOM 735 C CA . VAL A 1 92 ? 12.598 4.916 -15.501 1.00 90.88 92 VAL A CA 1
ATOM 736 C C . VAL A 1 92 ? 13.752 5.730 -16.088 1.00 90.88 92 VAL A C 1
ATOM 738 O O . VAL A 1 92 ? 13.922 5.751 -17.304 1.00 90.88 92 VAL A O 1
ATOM 741 N N . VAL A 1 93 ? 14.590 6.344 -15.249 1.00 89.44 93 VAL A N 1
ATOM 742 C CA . VAL A 1 93 ? 15.742 7.144 -15.695 1.00 89.44 93 VAL A CA 1
ATOM 743 C C . VAL A 1 93 ? 16.736 6.294 -16.482 1.00 89.44 93 VAL A C 1
ATOM 745 O O . VAL A 1 93 ? 17.222 6.734 -17.521 1.00 89.44 93 VAL A O 1
ATOM 748 N N . SER A 1 94 ? 16.989 5.058 -16.050 1.00 88.75 94 SER A N 1
ATOM 749 C CA . SER A 1 94 ? 17.890 4.150 -16.769 1.00 88.75 94 SER A CA 1
ATOM 750 C C . SER A 1 94 ? 17.344 3.757 -18.146 1.00 88.75 94 SER A C 1
ATOM 752 O O . SER A 1 94 ? 18.108 3.699 -19.107 1.00 88.75 94 SER A O 1
ATOM 754 N N . ASN A 1 95 ? 16.025 3.557 -18.278 1.00 87.88 95 ASN A N 1
ATOM 755 C CA . ASN A 1 95 ? 15.390 3.326 -19.582 1.00 87.88 95 ASN A CA 1
ATOM 756 C C . ASN A 1 95 ? 15.481 4.572 -20.477 1.00 87.88 95 ASN A C 1
ATOM 758 O O . ASN A 1 95 ? 15.799 4.453 -21.658 1.00 87.88 95 ASN A O 1
ATOM 762 N N . ILE A 1 96 ? 15.251 5.768 -19.927 1.00 90.94 96 ILE A N 1
ATOM 763 C CA . ILE A 1 96 ? 15.367 7.024 -20.680 1.00 90.94 96 ILE A CA 1
ATOM 764 C C . ILE A 1 96 ? 16.805 7.227 -21.174 1.00 90.94 96 ILE A C 1
ATOM 766 O O . ILE A 1 96 ? 16.999 7.518 -22.350 1.00 90.94 96 ILE A O 1
ATOM 770 N N . LEU A 1 97 ? 17.810 7.031 -20.317 1.00 86.38 97 LEU A N 1
ATOM 771 C CA . LEU A 1 97 ? 19.223 7.114 -20.700 1.00 86.38 97 LEU A CA 1
ATOM 772 C C . LEU A 1 97 ? 19.556 6.114 -21.812 1.00 86.38 97 LEU A C 1
ATOM 774 O O . LEU A 1 97 ? 20.136 6.490 -22.824 1.00 86.38 97 LEU A O 1
ATOM 778 N N . PHE A 1 98 ? 19.138 4.856 -21.681 1.00 86.69 98 PHE A N 1
ATOM 779 C CA . PHE A 1 98 ? 19.413 3.860 -22.711 1.00 86.69 98 PHE A CA 1
ATOM 780 C C . PHE A 1 98 ? 18.779 4.223 -24.064 1.00 86.69 98 PHE A C 1
ATOM 782 O O . PHE A 1 98 ? 19.456 4.157 -25.086 1.00 86.69 98 PHE A O 1
ATOM 789 N N . TRP A 1 99 ? 17.516 4.655 -24.093 1.00 85.75 99 TRP A N 1
ATOM 790 C CA . TRP A 1 99 ? 16.821 4.950 -25.351 1.00 85.75 99 TRP A CA 1
ATOM 791 C C . TRP A 1 99 ? 17.172 6.309 -25.964 1.00 85.75 99 TRP A C 1
ATOM 793 O O . TRP A 1 99 ? 17.188 6.420 -27.188 1.00 85.75 99 TRP A O 1
ATOM 803 N N . LEU A 1 100 ? 17.458 7.333 -25.153 1.00 85.31 100 LEU A N 1
ATOM 804 C CA . LEU A 1 100 ? 17.784 8.673 -25.653 1.00 85.31 100 LEU A CA 1
ATOM 805 C C . LEU A 1 100 ? 19.268 8.879 -25.937 1.00 85.31 100 LEU A C 1
ATOM 807 O O . LEU A 1 100 ? 19.594 9.693 -26.795 1.00 85.31 100 LEU A O 1
ATOM 811 N N . THR A 1 101 ? 20.167 8.194 -25.228 1.00 79.69 101 THR A N 1
ATOM 812 C CA . THR A 1 101 ? 21.612 8.377 -25.421 1.00 79.69 101 THR A CA 1
ATOM 813 C C . THR A 1 101 ? 22.274 7.098 -25.915 1.00 79.69 101 THR A C 1
ATOM 815 O O . THR A 1 101 ? 22.912 7.122 -26.963 1.00 79.69 101 THR A O 1
ATOM 818 N N . GLY A 1 102 ? 22.065 5.964 -25.243 1.00 74.81 102 GLY A N 1
ATOM 819 C CA . GLY A 1 102 ? 22.715 4.696 -25.600 1.00 74.81 102 GLY A CA 1
ATOM 820 C C . GLY A 1 102 ? 22.385 4.210 -27.019 1.00 74.81 102 GLY A C 1
ATOM 821 O O . GLY A 1 102 ? 23.279 4.000 -27.839 1.00 74.81 102 GLY A O 1
ATOM 822 N N . PHE A 1 103 ? 21.098 4.045 -27.324 1.00 79.25 103 PHE A N 1
ATOM 823 C CA . PHE A 1 103 ? 20.600 3.501 -28.587 1.00 79.25 103 PHE A CA 1
ATOM 824 C C . PHE A 1 103 ? 20.926 4.357 -29.828 1.00 79.25 103 PHE A C 1
ATOM 826 O O . PHE A 1 103 ? 21.409 3.788 -30.810 1.00 79.25 103 PHE A O 1
ATOM 833 N N . PRO A 1 104 ? 20.725 5.692 -29.839 1.00 79.06 104 PRO A N 1
ATOM 834 C CA . PRO A 1 104 ? 21.075 6.506 -31.002 1.00 79.06 104 PRO A CA 1
ATOM 835 C C . PRO A 1 104 ? 22.584 6.540 -31.261 1.00 79.06 104 PRO A C 1
ATOM 837 O O . PRO A 1 104 ? 22.986 6.407 -32.413 1.00 79.06 104 PRO A O 1
ATOM 840 N N . ILE A 1 105 ? 23.422 6.603 -30.217 1.00 72.56 105 ILE A N 1
ATOM 841 C CA . ILE A 1 105 ? 24.887 6.548 -30.369 1.00 72.56 105 ILE A CA 1
ATOM 842 C C . ILE A 1 105 ? 25.317 5.217 -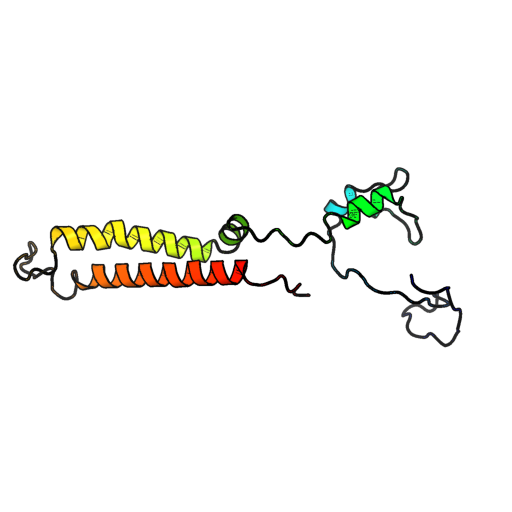31.003 1.00 72.56 105 ILE A C 1
ATOM 844 O O . ILE A 1 105 ? 26.142 5.206 -31.917 1.00 72.56 105 ILE A O 1
ATOM 848 N N . TYR A 1 106 ? 24.723 4.097 -30.578 1.00 71.38 106 TYR A N 1
ATOM 849 C CA . TYR A 1 106 ? 24.974 2.795 -31.199 1.00 71.38 106 TYR A CA 1
ATOM 850 C C . TYR A 1 106 ? 24.518 2.744 -32.664 1.00 71.38 106 TYR A C 1
ATOM 852 O O . TYR A 1 106 ? 25.253 2.242 -33.511 1.00 71.38 106 TYR A O 1
ATOM 860 N N . ARG A 1 107 ? 23.330 3.275 -32.978 1.00 74.12 107 ARG A N 1
ATOM 861 C CA . ARG A 1 107 ? 22.782 3.285 -34.343 1.00 74.12 107 ARG A CA 1
ATOM 862 C C . ARG A 1 107 ? 23.634 4.117 -35.303 1.00 74.12 107 ARG A C 1
ATOM 864 O O . ARG A 1 107 ? 23.829 3.698 -36.439 1.00 74.12 107 ARG A O 1
ATOM 871 N N . ASP A 1 108 ? 24.086 5.290 -34.866 1.00 69.44 108 ASP A N 1
ATOM 872 C CA . ASP A 1 108 ? 24.780 6.248 -35.730 1.00 69.44 108 ASP A CA 1
ATOM 873 C C . ASP A 1 108 ? 26.259 5.902 -35.943 1.00 69.44 108 ASP A C 1
ATOM 875 O O . ASP A 1 108 ? 26.791 6.164 -37.020 1.00 69.44 108 ASP A O 1
ATOM 879 N N . TYR A 1 109 ? 26.920 5.283 -34.959 1.00 63.84 109 TYR A N 1
ATOM 880 C CA . TYR A 1 109 ? 28.370 5.052 -35.016 1.00 63.84 109 TYR A CA 1
ATOM 881 C C . TYR A 1 109 ? 28.776 3.572 -34.980 1.00 63.84 109 TYR A C 1
ATOM 883 O O . TYR A 1 109 ? 29.825 3.214 -35.520 1.00 63.84 109 TYR A O 1
ATOM 891 N N . GLY A 1 110 ? 27.945 2.693 -34.411 1.00 61.25 110 GLY A N 1
ATOM 892 C CA . GLY A 1 110 ? 28.222 1.260 -34.280 1.00 61.25 110 GLY A CA 1
ATOM 893 C C . GLY A 1 110 ? 29.558 0.929 -33.594 1.00 61.25 110 GLY A C 1
ATOM 894 O O . GLY A 1 110 ? 30.259 1.790 -33.070 1.00 61.25 110 GLY A O 1
ATOM 895 N N . TYR A 1 111 ? 29.941 -0.352 -33.624 1.00 59.44 111 TYR A N 1
ATOM 896 C CA . TYR A 1 111 ? 31.282 -0.826 -33.224 1.00 59.44 111 TYR A CA 1
ATOM 897 C C . TYR A 1 111 ? 32.226 -0.917 -34.430 1.00 59.44 111 TYR A C 1
ATOM 899 O O . TYR A 1 111 ? 33.027 -1.843 -34.551 1.00 59.44 111 TYR A O 1
ATOM 907 N N . SER A 1 112 ? 32.070 -0.004 -35.387 1.00 53.72 112 SER A N 1
ATOM 908 C CA . SER A 1 112 ? 32.843 -0.015 -36.623 1.00 53.72 112 SER A CA 1
ATOM 909 C C . SER A 1 112 ? 33.989 0.984 -36.524 1.00 53.72 112 SER A C 1
ATOM 911 O O . SER A 1 112 ? 33.781 2.162 -36.246 1.00 53.72 112 SER A O 1
ATOM 913 N N . ASN A 1 113 ? 35.207 0.534 -36.828 1.00 56.66 113 ASN A N 1
ATOM 914 C CA . ASN A 1 113 ? 36.404 1.385 -36.870 1.00 56.66 113 ASN A CA 1
ATOM 915 C C . ASN A 1 113 ? 36.434 2.340 -38.080 1.00 56.66 113 ASN A C 1
ATOM 917 O O . ASN A 1 113 ? 37.453 2.971 -38.338 1.00 56.66 113 ASN A O 1
ATOM 921 N N . VAL A 1 114 ? 35.349 2.406 -38.856 1.00 55.47 114 VAL A N 1
ATOM 922 C CA . VAL A 1 114 ? 35.301 3.077 -40.164 1.00 55.47 114 VAL A CA 1
ATOM 923 C C . VAL A 1 114 ? 34.515 4.396 -40.108 1.00 55.47 114 VAL A C 1
ATOM 925 O O . VAL A 1 114 ? 34.633 5.219 -41.013 1.00 55.47 114 VAL A O 1
ATOM 928 N N . HIS A 1 115 ? 33.750 4.640 -39.037 1.00 53.28 115 HIS A N 1
ATOM 929 C CA . HIS A 1 115 ? 32.947 5.855 -38.873 1.00 53.28 115 HIS A CA 1
ATOM 930 C C . HIS A 1 115 ? 33.611 6.834 -37.892 1.00 53.28 115 HIS A C 1
ATOM 932 O O . HIS A 1 115 ? 33.653 6.615 -36.679 1.00 53.28 115 HIS A O 1
ATOM 938 N N . TYR A 1 116 ? 34.142 7.926 -38.443 1.00 55.56 116 TYR A N 1
ATOM 939 C CA . TYR A 1 116 ? 34.789 9.012 -37.705 1.00 55.56 116 TYR A CA 1
ATOM 940 C C . TYR A 1 116 ? 33.842 10.212 -37.581 1.00 55.56 116 TYR A C 1
ATOM 942 O O . TYR A 1 116 ? 33.040 10.464 -38.480 1.00 55.56 116 TYR A O 1
ATOM 950 N N . ASN A 1 117 ? 33.924 10.961 -36.478 1.00 59.19 117 ASN A N 1
ATOM 951 C CA . ASN A 1 117 ? 33.178 12.216 -36.332 1.00 59.19 117 ASN A CA 1
ATOM 952 C C . ASN A 1 117 ? 33.837 13.367 -37.127 1.00 59.19 117 ASN A C 1
ATOM 954 O O . ASN A 1 117 ? 34.969 13.240 -37.593 1.00 59.19 117 ASN A O 1
ATOM 958 N N . GLU A 1 118 ? 33.168 14.525 -37.222 1.00 58.38 118 GLU A N 1
ATOM 959 C CA . GLU A 1 118 ? 33.701 15.754 -37.856 1.00 58.38 118 GLU A CA 1
ATOM 960 C C . GLU A 1 118 ? 35.065 16.217 -37.307 1.00 58.38 118 GLU A C 1
ATOM 962 O O . GLU A 1 118 ? 35.766 16.988 -37.956 1.00 58.38 118 GLU A O 1
ATOM 967 N N . LYS A 1 119 ? 35.473 15.745 -36.123 1.00 60.28 119 LYS A N 1
ATOM 968 C CA . LYS A 1 119 ? 36.762 16.057 -35.488 1.00 60.28 119 LYS A CA 1
ATOM 969 C C . LYS A 1 119 ? 37.846 15.007 -35.774 1.00 60.28 119 LYS A C 1
ATOM 971 O O . LYS A 1 119 ? 38.904 15.053 -35.153 1.00 60.28 119 LYS A O 1
ATOM 976 N N . GLY A 1 120 ? 37.601 14.058 -36.681 1.00 55.09 120 GLY A N 1
ATOM 977 C CA . GLY A 1 120 ? 38.566 13.024 -37.072 1.00 55.09 120 GLY A CA 1
ATOM 978 C C . GLY A 1 120 ? 38.813 11.952 -36.005 1.00 55.09 120 GLY A C 1
ATOM 979 O O . GLY A 1 120 ? 39.736 11.152 -36.138 1.00 55.09 120 GLY A O 1
ATOM 980 N N . GLY A 1 121 ? 37.999 11.912 -34.948 1.00 54.62 121 GLY A N 1
ATOM 981 C CA . GLY A 1 121 ? 38.055 10.863 -33.936 1.00 54.62 121 GLY A CA 1
ATOM 982 C C . GLY A 1 121 ? 37.209 9.665 -34.352 1.00 54.62 121 GLY A C 1
ATOM 983 O O . GLY A 1 121 ? 36.082 9.839 -34.817 1.00 54.62 121 GLY A O 1
ATOM 984 N N . ILE A 1 122 ? 37.719 8.445 -34.156 1.00 50.19 122 ILE A N 1
ATOM 985 C CA . ILE A 1 122 ? 36.853 7.262 -34.096 1.00 50.19 122 ILE A CA 1
ATOM 986 C C . ILE A 1 122 ? 35.889 7.528 -32.940 1.00 50.19 122 ILE A C 1
ATOM 988 O O . ILE A 1 122 ? 36.316 7.585 -31.788 1.00 50.19 122 ILE A O 1
ATOM 992 N N . ALA A 1 123 ? 34.592 7.673 -33.213 1.00 50.00 123 ALA A N 1
ATOM 993 C CA . ALA A 1 123 ? 33.585 7.688 -32.145 1.00 50.00 123 ALA A CA 1
ATOM 994 C C . ALA A 1 123 ? 33.530 6.326 -31.408 1.00 50.00 123 ALA A C 1
ATOM 996 O O . ALA A 1 123 ? 32.959 6.206 -30.327 1.00 50.00 123 ALA A O 1
ATOM 997 N N . SER A 1 124 ? 34.212 5.317 -31.970 1.00 46.72 124 SER A N 1
ATOM 998 C CA . SER A 1 124 ? 34.571 4.041 -31.349 1.00 46.72 124 SER A CA 1
ATOM 999 C C . SER A 1 124 ? 35.842 4.099 -30.465 1.00 46.72 124 SER A C 1
ATOM 1001 O O . SER A 1 124 ? 36.385 3.057 -30.101 1.00 46.72 124 SER A O 1
ATOM 1003 N N . GLY A 1 125 ? 36.333 5.296 -30.119 1.00 53.34 125 GLY A N 1
ATOM 1004 C CA . GLY A 1 125 ? 37.281 5.561 -29.028 1.00 53.34 125 GLY A CA 1
ATOM 1005 C C . GLY A 1 125 ? 36.566 5.946 -27.722 1.00 53.34 125 GLY A C 1
ATOM 1006 O O . GLY A 1 125 ? 35.337 5.948 -27.675 1.00 53.34 125 GLY A O 1
ATOM 1007 N N . GLY A 1 126 ? 37.331 6.269 -26.668 1.00 46.94 126 GLY A N 1
ATOM 1008 C CA . GLY A 1 126 ? 36.932 6.346 -25.245 1.00 46.94 126 GLY A CA 1
ATOM 1009 C C . GLY A 1 126 ? 35.729 7.208 -24.812 1.00 46.94 126 GLY A C 1
ATOM 1010 O O . GLY A 1 126 ? 35.507 7.322 -23.614 1.00 46.94 126 GLY A O 1
ATOM 1011 N N . GLU A 1 127 ? 34.933 7.763 -25.729 1.00 49.06 127 GLU A N 1
ATOM 1012 C CA . GLU A 1 127 ? 33.771 8.614 -25.423 1.00 49.06 127 GLU A CA 1
ATOM 1013 C C . GLU A 1 127 ? 32.421 8.109 -25.990 1.00 49.06 127 GLU A C 1
ATOM 1015 O O . GLU A 1 127 ? 31.382 8.598 -25.561 1.00 49.06 127 GLU A O 1
ATOM 1020 N N . GLY A 1 128 ? 32.375 7.124 -26.905 1.00 48.94 128 GLY A N 1
ATOM 1021 C CA . GLY A 1 128 ? 31.110 6.709 -27.559 1.00 48.94 128 GLY A CA 1
ATOM 1022 C C . GLY A 1 128 ? 30.754 5.222 -27.446 1.00 48.94 128 GLY A C 1
ATOM 1023 O O . GLY A 1 128 ? 29.627 4.868 -27.105 1.00 48.94 128 GLY A O 1
ATOM 1024 N N . SER A 1 129 ? 31.728 4.334 -27.655 1.00 57.12 129 SER A N 1
ATOM 1025 C CA . SER A 1 129 ? 31.528 2.869 -27.664 1.00 57.12 129 SER A CA 1
ATOM 1026 C C . SER A 1 129 ? 31.146 2.285 -26.290 1.00 57.12 129 SER A C 1
ATOM 1028 O O . SER A 1 129 ? 30.329 1.362 -26.185 1.00 57.12 129 SER A O 1
ATOM 1030 N N . GLY A 1 130 ? 31.692 2.865 -25.215 1.00 65.56 130 GLY A N 1
ATOM 1031 C CA . GLY A 1 130 ? 31.394 2.451 -23.844 1.00 65.56 130 GLY A CA 1
ATOM 1032 C C . GLY A 1 130 ? 30.007 2.881 -23.374 1.00 65.56 130 GLY A C 1
ATOM 1033 O O . GLY A 1 130 ? 29.403 2.182 -22.570 1.00 65.56 130 GLY A O 1
ATOM 1034 N N . VAL A 1 131 ? 29.466 3.986 -23.898 1.00 76.25 131 VAL A N 1
ATOM 1035 C CA . VAL A 1 131 ? 28.199 4.565 -23.422 1.00 76.25 131 VAL A CA 1
ATOM 1036 C C . VAL A 1 131 ? 27.039 3.595 -23.629 1.00 76.25 131 VAL A C 1
ATOM 1038 O O . VAL A 1 131 ? 26.225 3.421 -22.723 1.00 76.25 131 VAL A O 1
ATOM 1041 N N . PHE A 1 132 ? 26.993 2.897 -24.766 1.00 79.50 132 PHE A N 1
ATOM 1042 C CA . PHE A 1 132 ? 25.973 1.877 -25.016 1.00 79.50 132 PHE A CA 1
ATOM 1043 C C . PHE A 1 132 ? 26.065 0.713 -24.020 1.00 79.50 132 PHE A C 1
ATOM 1045 O O . PHE A 1 132 ? 25.074 0.376 -23.378 1.00 79.50 132 PHE A O 1
ATOM 1052 N N . VAL A 1 133 ? 27.255 0.132 -23.823 1.00 82.19 133 VAL A N 1
ATOM 1053 C CA . VAL A 1 133 ? 27.442 -0.996 -22.888 1.00 82.19 133 VAL A CA 1
ATOM 1054 C C . VAL A 1 133 ? 27.181 -0.568 -21.448 1.00 82.19 133 VAL A C 1
ATOM 1056 O O . VAL A 1 133 ? 26.513 -1.286 -20.714 1.00 82.19 133 VAL A O 1
ATOM 1059 N N . ILE A 1 134 ? 27.650 0.611 -21.041 1.00 83.56 134 ILE A N 1
ATOM 1060 C CA . ILE A 1 134 ? 27.463 1.136 -19.685 1.00 83.56 134 ILE A CA 1
ATOM 1061 C C . ILE A 1 134 ? 25.978 1.398 -19.416 1.00 83.56 134 ILE A C 1
ATOM 1063 O O . ILE A 1 134 ? 25.466 0.965 -18.386 1.00 83.56 134 ILE A O 1
ATOM 1067 N N . THR A 1 135 ? 25.263 2.050 -20.339 1.00 86.31 135 THR A N 1
ATOM 1068 C CA . THR A 1 135 ? 23.819 2.302 -20.183 1.00 86.31 135 THR A CA 1
ATOM 1069 C C . THR A 1 135 ? 22.999 1.010 -20.226 1.00 86.31 135 THR A C 1
ATOM 1071 O O . THR A 1 135 ? 22.054 0.874 -19.451 1.00 86.31 135 THR A O 1
ATOM 1074 N N . LEU A 1 136 ? 23.389 0.025 -21.044 1.00 86.31 136 LEU A N 1
ATOM 1075 C CA . LEU A 1 136 ? 22.758 -1.297 -21.095 1.00 86.31 136 LEU A CA 1
ATOM 1076 C C . LEU A 1 136 ? 22.963 -2.084 -19.792 1.00 86.31 136 LEU A C 1
ATOM 1078 O O . LEU A 1 136 ? 22.007 -2.623 -19.236 1.00 86.31 136 LEU A O 1
ATOM 1082 N N . VAL A 1 137 ? 24.194 -2.132 -19.276 1.00 88.44 137 VAL A N 1
ATOM 1083 C CA . VAL A 1 137 ? 24.514 -2.813 -18.013 1.00 88.44 137 VAL A CA 1
ATOM 1084 C C . VAL A 1 137 ? 23.807 -2.134 -16.842 1.00 88.44 137 VAL A C 1
ATOM 1086 O O . VAL A 1 137 ? 23.205 -2.821 -16.019 1.00 88.44 137 VAL A O 1
ATOM 1089 N N . LEU A 1 138 ? 23.807 -0.798 -16.790 1.00 88.88 138 LEU A N 1
ATOM 1090 C CA . LEU A 1 138 ? 23.078 -0.036 -15.775 1.00 88.88 138 LEU A CA 1
ATOM 1091 C C . LEU A 1 138 ? 21.579 -0.360 -15.808 1.00 88.88 138 LEU A C 1
ATOM 1093 O O . LEU A 1 138 ? 20.990 -0.650 -14.768 1.00 88.88 138 LEU A O 1
ATOM 1097 N N . MET A 1 139 ? 20.979 -0.382 -17.003 1.00 88.44 139 MET A N 1
ATOM 1098 C CA . MET A 1 139 ? 19.580 -0.755 -17.187 1.00 88.44 139 MET A CA 1
ATOM 1099 C C . MET A 1 139 ? 19.318 -2.168 -16.652 1.00 88.44 139 MET A C 1
ATOM 1101 O O . MET A 1 139 ? 18.425 -2.341 -15.824 1.00 88.44 139 MET A O 1
ATOM 1105 N N . LEU A 1 140 ? 20.117 -3.165 -17.046 1.00 90.94 140 LEU A N 1
ATOM 1106 C CA . LEU A 1 140 ? 19.968 -4.549 -16.580 1.00 90.94 140 LEU A CA 1
ATOM 1107 C C . LEU A 1 140 ? 20.083 -4.675 -15.055 1.00 90.94 140 LEU A C 1
ATOM 1109 O O . LEU A 1 140 ? 19.275 -5.369 -14.439 1.00 90.94 140 LEU A O 1
ATOM 1113 N N . ILE A 1 141 ? 21.035 -3.978 -14.431 1.00 91.06 141 ILE A N 1
ATOM 1114 C CA . ILE A 1 141 ? 21.190 -3.964 -12.970 1.00 91.06 141 ILE A CA 1
ATOM 1115 C C . ILE A 1 141 ? 19.951 -3.353 -12.306 1.00 91.06 141 ILE A C 1
ATOM 1117 O O . ILE A 1 141 ? 19.426 -3.930 -11.353 1.0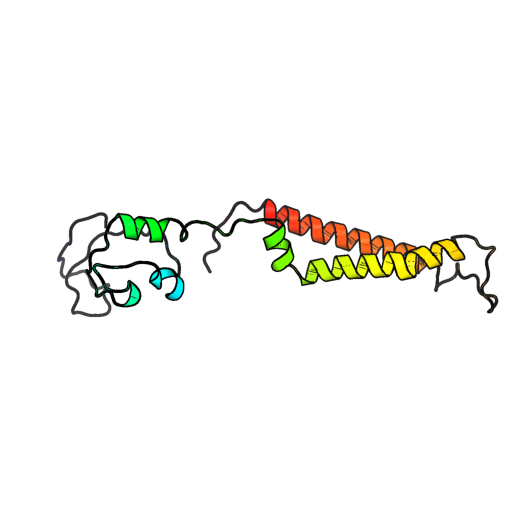0 91.06 141 ILE A O 1
ATOM 1121 N N . CYS A 1 142 ? 19.435 -2.232 -12.817 1.00 90.31 142 CYS A N 1
ATOM 1122 C CA . CYS A 1 142 ? 18.207 -1.632 -12.297 1.00 90.31 142 CYS A CA 1
ATOM 1123 C C . CYS A 1 142 ? 17.001 -2.571 -12.429 1.00 90.31 142 CYS A C 1
ATOM 1125 O O . CYS A 1 142 ? 16.215 -2.659 -11.487 1.00 90.31 142 CYS A O 1
ATOM 1127 N N . TYR A 1 143 ? 16.879 -3.319 -13.532 1.00 89.56 143 TYR A N 1
ATOM 1128 C CA . TYR A 1 143 ? 15.858 -4.362 -13.675 1.00 89.56 143 TYR A CA 1
ATOM 1129 C C . TYR A 1 143 ? 16.034 -5.455 -12.610 1.00 89.56 143 TYR A C 1
ATOM 1131 O O . TYR A 1 143 ? 15.098 -5.743 -11.867 1.00 89.56 143 TYR A O 1
ATOM 1139 N N . LEU A 1 144 ? 17.230 -6.029 -12.469 1.00 91.69 144 LEU A N 1
ATOM 1140 C CA . LEU A 1 144 ? 17.475 -7.101 -11.499 1.00 91.69 144 LEU A CA 1
ATOM 1141 C C . LEU A 1 144 ? 17.195 -6.663 -10.058 1.00 91.69 144 LEU A C 1
ATOM 1143 O O . LEU A 1 144 ? 16.538 -7.387 -9.313 1.00 91.69 144 LEU A O 1
ATOM 1147 N N . VAL A 1 145 ? 17.643 -5.470 -9.666 1.00 89.19 145 VAL A N 1
ATOM 1148 C CA . VAL A 1 145 ? 17.422 -4.947 -8.311 1.00 89.19 145 VAL A CA 1
ATOM 1149 C C . VAL A 1 145 ? 15.945 -4.633 -8.077 1.00 89.19 145 VAL A C 1
ATOM 1151 O O . VAL A 1 145 ? 15.406 -5.004 -7.035 1.00 89.19 145 VAL A O 1
ATOM 1154 N N . TYR A 1 146 ? 15.269 -3.985 -9.031 1.00 88.56 146 TYR A N 1
ATOM 1155 C CA . TYR A 1 146 ? 13.861 -3.612 -8.884 1.00 88.56 146 TYR A CA 1
ATOM 1156 C C . TYR A 1 146 ? 12.956 -4.846 -8.814 1.00 88.56 146 TYR A C 1
ATOM 1158 O O . TYR A 1 146 ? 12.206 -5.020 -7.855 1.00 88.56 146 TYR A O 1
ATOM 1166 N N . PHE A 1 147 ? 13.077 -5.754 -9.783 1.00 87.69 147 PHE A N 1
ATOM 1167 C CA . PHE A 1 147 ? 12.267 -6.969 -9.820 1.00 87.69 147 PHE A CA 1
ATOM 1168 C C . PHE A 1 147 ? 12.656 -7.951 -8.710 1.00 87.69 147 PHE A C 1
ATOM 1170 O O . PHE A 1 147 ? 11.772 -8.570 -8.126 1.00 87.69 147 PHE A O 1
ATOM 1177 N N . GLY A 1 148 ? 13.937 -8.042 -8.341 1.00 86.06 148 GLY A N 1
ATOM 1178 C CA . GLY A 1 148 ? 14.384 -8.838 -7.197 1.00 86.06 148 GLY A CA 1
ATOM 1179 C C . GLY A 1 148 ? 13.760 -8.364 -5.884 1.00 86.06 148 GLY A C 1
ATOM 1180 O O . GLY A 1 148 ? 13.192 -9.164 -5.147 1.00 86.06 148 GLY A O 1
ATOM 1181 N N . ARG A 1 149 ? 13.766 -7.050 -5.621 1.00 83.12 149 ARG A N 1
ATOM 1182 C CA . ARG A 1 149 ? 13.099 -6.474 -4.441 1.00 83.12 149 ARG A CA 1
ATOM 1183 C C . ARG A 1 149 ? 11.582 -6.639 -4.493 1.00 83.12 149 ARG A C 1
ATOM 1185 O O . ARG A 1 149 ? 10.979 -6.893 -3.454 1.00 83.12 149 ARG A O 1
ATOM 1192 N N . MET A 1 150 ? 10.970 -6.515 -5.670 1.00 83.81 150 MET A N 1
ATOM 1193 C CA . MET A 1 150 ? 9.534 -6.738 -5.852 1.00 83.81 150 MET A CA 1
ATOM 1194 C C . MET A 1 150 ? 9.152 -8.189 -5.541 1.00 83.81 150 MET A C 1
ATOM 1196 O O . MET A 1 150 ? 8.183 -8.426 -4.826 1.00 83.81 150 MET A O 1
ATOM 1200 N N . ILE A 1 151 ? 9.931 -9.162 -6.020 1.00 84.25 151 ILE A N 1
ATOM 1201 C CA . ILE A 1 151 ? 9.717 -10.581 -5.716 1.00 84.25 151 ILE A CA 1
ATOM 1202 C C . ILE A 1 151 ? 9.900 -10.829 -4.220 1.00 84.25 151 ILE A C 1
ATOM 1204 O O . ILE A 1 151 ? 9.036 -11.465 -3.623 1.00 84.25 151 ILE A O 1
ATOM 1208 N N . SER A 1 152 ? 10.947 -10.291 -3.586 1.00 82.75 152 SER A N 1
ATOM 1209 C CA . SER A 1 152 ? 11.124 -10.404 -2.131 1.00 82.75 152 SER A CA 1
ATOM 1210 C C . SER A 1 152 ? 9.946 -9.808 -1.356 1.00 82.75 152 SER A C 1
ATOM 1212 O O . SER A 1 152 ? 9.443 -10.448 -0.441 1.00 82.75 152 SER A O 1
ATOM 1214 N N . PHE A 1 153 ? 9.434 -8.644 -1.763 1.00 81.19 153 PHE A N 1
ATOM 1215 C CA . PHE A 1 153 ? 8.275 -8.002 -1.132 1.00 81.19 153 PHE A CA 1
ATOM 1216 C C . PHE A 1 153 ? 6.983 -8.826 -1.264 1.00 81.19 153 PHE A C 1
ATOM 1218 O O . PHE A 1 153 ? 6.179 -8.887 -0.333 1.00 81.19 153 PHE A O 1
ATOM 1225 N N . LEU A 1 154 ? 6.779 -9.470 -2.416 1.00 78.12 154 LEU A N 1
ATOM 1226 C CA . LEU A 1 154 ? 5.624 -10.338 -2.663 1.00 78.12 154 LEU A CA 1
ATOM 1227 C C . LEU A 1 154 ? 5.767 -11.721 -2.006 1.00 78.12 154 LEU A C 1
ATOM 1229 O O . LEU A 1 154 ? 4.759 -12.348 -1.687 1.00 78.12 154 LEU A O 1
ATOM 1233 N N . THR A 1 155 ? 7.002 -12.196 -1.819 1.00 76.56 155 THR A N 1
ATOM 1234 C CA . THR A 1 155 ? 7.315 -13.538 -1.298 1.00 76.56 155 THR A CA 1
ATOM 1235 C C . THR A 1 155 ? 7.492 -13.557 0.216 1.00 76.56 155 THR A C 1
ATOM 1237 O O . THR A 1 155 ? 7.273 -14.603 0.827 1.00 76.56 155 THR A O 1
ATOM 1240 N N . GLU A 1 156 ? 7.847 -12.431 0.846 1.00 74.19 156 GLU A N 1
ATOM 1241 C CA . GLU A 1 156 ? 7.788 -12.303 2.301 1.00 74.19 156 GLU A CA 1
ATOM 1242 C C . GLU A 1 156 ? 6.361 -12.641 2.755 1.00 74.19 156 GLU A C 1
ATOM 1244 O O . GLU A 1 156 ? 5.415 -11.864 2.586 1.00 74.19 156 GLU A O 1
ATOM 1249 N N . LYS A 1 157 ? 6.198 -13.837 3.330 1.00 53.91 157 LYS A N 1
ATOM 1250 C CA . LYS A 1 157 ? 5.024 -14.183 4.127 1.00 53.91 157 LYS A CA 1
ATOM 1251 C C . LYS A 1 157 ? 4.962 -13.162 5.252 1.00 53.91 157 LYS A C 1
ATOM 1253 O O . LYS A 1 157 ? 5.990 -12.855 5.842 1.00 53.91 157 LYS A O 1
ATOM 1258 N N . GLY A 1 158 ? 3.781 -12.594 5.481 1.00 54.19 158 GLY A N 1
ATOM 1259 C CA . GLY A 1 158 ? 3.578 -11.511 6.435 1.00 54.19 158 GLY A CA 1
ATOM 1260 C C . GLY A 1 158 ? 4.044 -11.877 7.840 1.00 54.19 158 GLY A C 1
ATOM 1261 O O . GLY A 1 158 ? 3.258 -12.362 8.642 1.00 54.19 158 GLY A O 1
ATOM 1262 N N . GLU A 1 159 ? 5.307 -11.607 8.143 1.00 43.53 159 GLU A N 1
ATOM 1263 C CA . GLU A 1 159 ? 5.750 -11.403 9.506 1.00 43.53 159 GLU A CA 1
ATOM 1264 C C . GLU A 1 159 ? 5.297 -10.000 9.887 1.00 43.53 159 GLU A C 1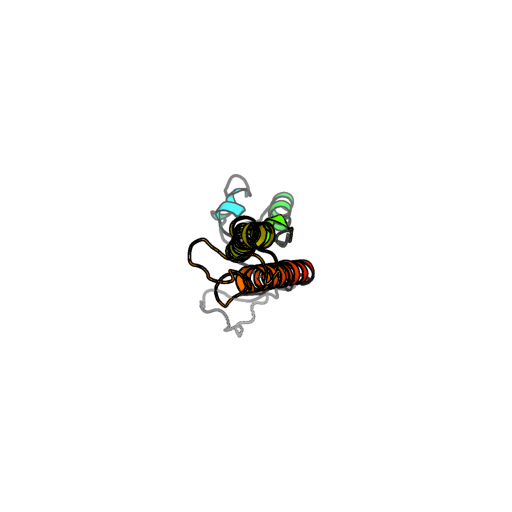
ATOM 1266 O O . GLU A 1 159 ? 5.692 -8.994 9.288 1.00 43.53 159 GLU A O 1
ATOM 1271 N N . ILE A 1 160 ? 4.367 -9.960 10.836 1.00 43.25 160 ILE A N 1
ATOM 1272 C CA . ILE A 1 160 ? 3.971 -8.745 11.527 1.00 43.25 160 ILE A CA 1
ATOM 1273 C C . ILE A 1 160 ? 5.226 -8.295 12.270 1.00 43.25 160 ILE A C 1
ATOM 1275 O O . ILE A 1 160 ? 5.542 -8.821 13.335 1.00 43.25 160 ILE A O 1
ATOM 1279 N N . LYS A 1 161 ? 5.984 -7.370 11.679 1.00 36.31 161 LYS A N 1
ATOM 1280 C CA . LYS A 1 161 ? 6.998 -6.635 12.426 1.00 36.31 161 LYS A CA 1
ATOM 1281 C C . LYS A 1 161 ? 6.243 -5.768 13.426 1.00 36.31 161 LYS A C 1
ATOM 1283 O O . LYS A 1 161 ? 5.588 -4.806 13.035 1.00 36.31 161 LYS A O 1
ATOM 1288 N N . ALA A 1 162 ? 6.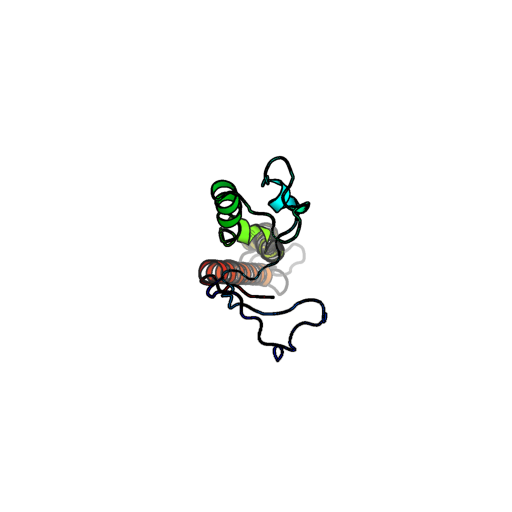255 -6.211 14.679 1.00 38.84 162 ALA A N 1
ATOM 1289 C CA . ALA A 1 162 ? 5.993 -5.359 15.821 1.00 38.84 162 ALA A CA 1
ATOM 1290 C C . ALA A 1 162 ? 7.164 -4.375 15.893 1.00 38.84 162 ALA A C 1
ATOM 1292 O O . ALA A 1 162 ? 8.301 -4.800 16.105 1.00 38.84 162 ALA A O 1
ATOM 1293 N N . ASP A 1 163 ? 6.876 -3.114 15.601 1.00 34.50 163 ASP A N 1
ATOM 1294 C CA . ASP A 1 163 ? 7.723 -1.975 15.949 1.00 34.50 163 ASP A CA 1
ATOM 1295 C C . ASP A 1 163 ? 7.090 -1.318 17.183 1.00 34.50 163 ASP A C 1
ATOM 1297 O O . ASP A 1 163 ? 5.834 -1.236 17.199 1.00 34.50 163 ASP A O 1
#

Radius of gyration: 31.2 Å; chains: 1; bounding box: 64×32×88 Å